Protein AF-A0A7Z2SP38-F1 (afdb_monomer_lite)

Foldseek 3Di:
DDWDWDQDPVRDIDIWDDDVVDDPLNRCVVVVPPQQPCVVVPPPDPCSRDDDDPVVVVCPPAPADDDPPDDDVVPDDDDPVCVPPDDDDGPDRD

Sequence (94 aa):
MPSITFVHPDGRAQRIEASDGESAIQAATRQDVSGILAECGGNAMCATCHVYVDEDALLDGAAAERRANSRLSCQIKFAADLDGLLLRLPDRQT

pLDDT: mean 92.61, std 4.55, range [66.44, 97.94]

Radius of gyration: 16.38 Å; chains: 1; bounding box: 37×42×28 Å

Structure (mmCIF, N/CA/C/O backbone):
data_AF-A0A7Z2SP38-F1
#
_entry.id   AF-A0A7Z2SP38-F1
#
loop_
_atom_site.group_PDB
_atom_site.id
_atom_site.type_symbol
_atom_site.label_atom_id
_atom_site.label_alt_id
_atom_site.label_comp_id
_atom_site.label_asym_id
_atom_site.label_entity_id
_atom_site.label_seq_id
_atom_site.pdbx_PDB_ins_code
_atom_site.Cartn_x
_atom_site.Cartn_y
_atom_site.Cartn_z
_atom_site.occupancy
_atom_site.B_iso_or_equiv
_atom_site.auth_seq_id
_atom_site.auth_comp_id
_atom_site.auth_asym_id
_atom_site.auth_atom_id
_atom_site.pdbx_PDB_model_num
ATOM 1 N N . MET A 1 1 ? 6.632 19.580 -2.120 1.00 66.44 1 MET A N 1
ATOM 2 C CA . MET A 1 1 ? 5.540 18.826 -1.477 1.00 66.44 1 MET A CA 1
ATOM 3 C C . MET A 1 1 ? 5.299 17.571 -2.298 1.00 66.44 1 MET A C 1
ATOM 5 O O . MET A 1 1 ? 5.134 17.704 -3.511 1.00 66.44 1 MET A O 1
ATOM 9 N N . PRO A 1 2 ? 5.377 16.369 -1.707 1.00 84.38 2 PRO A N 1
ATOM 10 C CA . PRO A 1 2 ? 4.984 15.144 -2.393 1.00 84.38 2 PRO A CA 1
ATOM 11 C C . PRO A 1 2 ? 3.511 15.220 -2.818 1.00 84.38 2 PRO A C 1
ATOM 13 O O . PRO A 1 2 ? 2.711 15.961 -2.248 1.00 84.38 2 PRO A O 1
ATOM 16 N N . SER A 1 3 ? 3.143 14.467 -3.851 1.00 89.12 3 SER A N 1
ATOM 17 C CA . SER A 1 3 ? 1.751 14.375 -4.301 1.00 89.12 3 SER A CA 1
ATOM 18 C C . SER A 1 3 ? 1.337 12.922 -4.465 1.00 89.12 3 SER A C 1
ATOM 20 O O . SER A 1 3 ? 2.138 12.084 -4.875 1.00 89.12 3 SER A O 1
ATOM 22 N N . ILE A 1 4 ? 0.080 12.641 -4.130 1.00 91.88 4 ILE A N 1
ATOM 23 C CA . ILE A 1 4 ? -0.531 11.308 -4.132 1.00 91.88 4 ILE A CA 1
ATOM 24 C C . ILE A 1 4 ? -1.735 11.357 -5.071 1.00 91.88 4 ILE A C 1
ATOM 26 O O . ILE A 1 4 ? -2.439 12.366 -5.126 1.00 91.88 4 ILE A O 1
ATOM 30 N N . THR A 1 5 ? -1.969 10.288 -5.831 1.00 94.00 5 THR A N 1
ATOM 31 C CA . THR A 1 5 ? -3.138 10.179 -6.714 1.00 94.00 5 THR A CA 1
ATOM 32 C C . THR A 1 5 ? -4.084 9.116 -6.179 1.00 94.00 5 THR A C 1
ATOM 34 O O . THR A 1 5 ? -3.690 7.964 -6.031 1.00 94.00 5 THR A O 1
ATOM 37 N N . PHE A 1 6 ? -5.329 9.503 -5.913 1.00 94.94 6 PHE A N 1
ATOM 38 C CA . PHE A 1 6 ? -6.415 8.590 -5.569 1.00 94.94 6 PHE A CA 1
ATOM 39 C C . PHE A 1 6 ? -7.221 8.286 -6.825 1.00 94.94 6 PHE A C 1
ATOM 41 O O . PHE A 1 6 ? -7.638 9.207 -7.528 1.00 94.94 6 PHE A O 1
ATOM 48 N N . VAL A 1 7 ? -7.437 7.006 -7.112 1.00 95.19 7 VAL A N 1
ATOM 49 C CA . VAL A 1 7 ? -8.265 6.561 -8.237 1.00 95.19 7 VAL A CA 1
ATOM 50 C C . VAL A 1 7 ? -9.590 6.056 -7.681 1.00 95.19 7 VAL A C 1
ATOM 52 O O . VAL A 1 7 ? -9.620 5.146 -6.854 1.00 95.19 7 VAL A O 1
ATOM 55 N N . HIS A 1 8 ? -10.681 6.686 -8.107 1.00 95.25 8 HIS A N 1
ATOM 56 C CA . HIS A 1 8 ? -12.042 6.337 -7.711 1.00 95.25 8 HIS A CA 1
ATOM 57 C C . HIS A 1 8 ? -12.531 5.099 -8.487 1.00 95.25 8 HIS A C 1
ATOM 59 O O . HIS A 1 8 ? -11.995 4.797 -9.555 1.00 95.25 8 HIS A O 1
ATOM 65 N N . PRO A 1 9 ? -13.567 4.383 -8.006 1.00 95.50 9 PRO A N 1
ATOM 66 C CA . PRO A 1 9 ? -14.089 3.190 -8.687 1.00 95.50 9 PRO A CA 1
ATOM 67 C C . PRO A 1 9 ? -14.585 3.425 -10.124 1.00 95.50 9 PRO A C 1
ATOM 69 O O . PRO A 1 9 ? -14.632 2.490 -10.915 1.00 95.50 9 PRO A O 1
ATOM 72 N N . ASP A 1 10 ? -14.947 4.665 -10.467 1.00 95.44 10 ASP A N 1
ATOM 73 C CA . ASP A 1 10 ? -15.348 5.095 -11.815 1.00 95.44 10 ASP A CA 1
ATOM 74 C C . ASP A 1 10 ? -14.148 5.383 -12.748 1.00 95.44 10 ASP A C 1
ATOM 76 O O . ASP A 1 10 ? -14.335 5.765 -13.902 1.00 95.44 10 ASP A O 1
ATOM 80 N N . GLY A 1 11 ? -12.917 5.210 -12.255 1.00 94.75 11 GLY A N 1
ATOM 81 C CA . GLY A 1 11 ? -11.672 5.495 -12.966 1.00 94.75 11 GLY A CA 1
ATOM 82 C C . GLY A 1 11 ? -11.209 6.951 -12.878 1.00 94.75 11 GLY A C 1
ATOM 83 O O . GLY A 1 11 ? -10.127 7.273 -13.375 1.00 94.75 11 GLY A O 1
ATOM 84 N N . ARG A 1 12 ? -11.970 7.849 -12.240 1.00 95.31 12 ARG A N 1
ATOM 85 C CA . ARG A 1 12 ? -11.552 9.243 -12.047 1.00 95.31 12 ARG A CA 1
ATOM 86 C C . ARG A 1 12 ? -10.328 9.295 -11.137 1.00 95.31 12 ARG A C 1
ATOM 88 O O . ARG A 1 12 ? -10.340 8.755 -10.036 1.00 95.31 12 ARG A O 1
ATOM 95 N N . ALA A 1 13 ? -9.289 10.003 -11.568 1.00 94.69 13 ALA A N 1
ATOM 96 C CA . ALA A 1 13 ? -8.092 10.239 -10.771 1.00 94.69 13 ALA A CA 1
ATOM 97 C C . ALA A 1 13 ? -8.143 11.622 -10.105 1.00 94.69 13 ALA A C 1
ATOM 99 O O . ALA A 1 13 ? -8.426 12.629 -10.754 1.00 94.69 13 ALA A O 1
ATOM 100 N N . GLN A 1 14 ? -7.836 11.677 -8.813 1.00 94.50 14 GLN A N 1
ATOM 101 C CA . GLN A 1 14 ? -7.719 12.900 -8.027 1.00 94.50 14 GLN A CA 1
ATOM 102 C C . GLN A 1 14 ? -6.304 12.981 -7.455 1.00 94.50 14 GLN A C 1
ATOM 104 O O . GLN A 1 14 ? -5.944 12.236 -6.543 1.00 94.50 14 GLN A O 1
ATOM 109 N N . ARG A 1 15 ? -5.486 13.880 -8.011 1.00 95.31 15 ARG A N 1
ATOM 110 C CA . A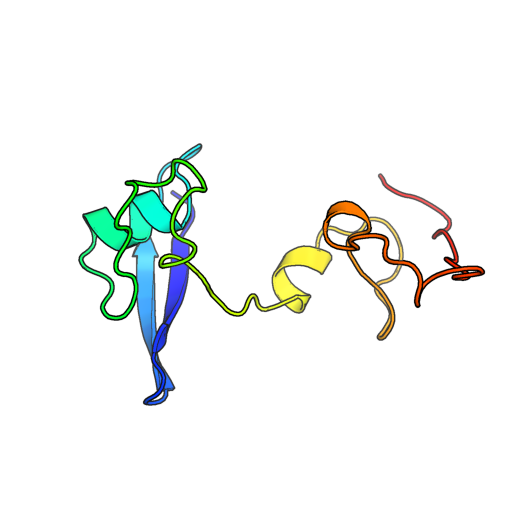RG A 1 15 ? -4.139 14.162 -7.507 1.00 95.31 15 ARG A CA 1
ATOM 111 C C . ARG A 1 15 ? -4.213 15.228 -6.422 1.00 95.31 15 ARG A C 1
ATOM 113 O O . ARG A 1 15 ? -4.782 16.290 -6.656 1.00 95.31 15 ARG A O 1
ATOM 120 N N . ILE A 1 16 ? -3.613 14.956 -5.269 1.00 94.69 16 ILE A N 1
ATOM 121 C CA . ILE A 1 16 ? -3.561 15.884 -4.139 1.00 94.69 16 ILE A CA 1
ATOM 122 C C . ILE A 1 16 ? -2.126 16.078 -3.654 1.00 94.69 16 ILE A C 1
ATOM 124 O O . ILE A 1 16 ? -1.279 15.196 -3.803 1.00 94.69 16 ILE A O 1
ATOM 128 N N . GLU A 1 17 ? -1.857 17.235 -3.059 1.00 94.12 17 GLU A N 1
ATOM 129 C CA . GLU A 1 17 ? -0.594 17.506 -2.376 1.00 94.12 17 GLU A CA 1
ATOM 130 C C . GLU A 1 17 ? -0.641 17.018 -0.926 1.00 94.12 17 GLU A C 1
ATOM 132 O O . GLU A 1 17 ? -1.631 17.249 -0.219 1.00 94.12 17 GLU A O 1
ATOM 137 N N . ALA A 1 18 ? 0.450 16.391 -0.491 1.00 92.12 18 ALA A N 1
ATOM 138 C CA . ALA A 1 18 ? 0.675 15.951 0.878 1.00 92.12 18 ALA A CA 1
ATOM 139 C C . ALA A 1 18 ? 1.867 16.700 1.485 1.00 92.12 18 ALA A C 1
ATOM 141 O O . ALA A 1 18 ? 2.817 17.075 0.787 1.00 92.12 18 ALA A O 1
ATOM 142 N N . SER A 1 19 ? 1.806 16.924 2.792 1.00 92.00 19 SER A N 1
ATOM 143 C CA . SER A 1 19 ? 2.929 17.468 3.558 1.00 92.00 19 SER A CA 1
ATOM 144 C C . SER A 1 19 ? 3.870 16.348 3.995 1.00 92.00 19 SER A C 1
ATOM 146 O O . SER A 1 19 ? 3.450 15.207 4.181 1.00 92.00 19 SER A O 1
ATOM 148 N N . ASP A 1 20 ? 5.148 16.663 4.196 1.00 90.62 20 ASP A N 1
ATOM 149 C CA . ASP A 1 20 ? 6.096 15.684 4.728 1.00 90.62 20 ASP A CA 1
ATOM 150 C C . ASP A 1 20 ? 5.644 15.223 6.126 1.00 90.62 20 ASP A C 1
ATOM 152 O O . ASP A 1 20 ? 5.309 16.038 6.987 1.00 90.62 20 ASP A O 1
ATOM 156 N N . GLY A 1 21 ? 5.597 13.905 6.343 1.00 88.75 21 GLY A N 1
ATOM 157 C CA . GLY A 1 21 ? 5.093 13.298 7.582 1.00 88.75 21 GLY A CA 1
ATOM 158 C C . GLY A 1 21 ? 3.564 13.188 7.685 1.00 88.75 21 GLY A C 1
ATOM 159 O O . GLY A 1 21 ? 3.074 12.562 8.623 1.00 88.75 21 GLY A O 1
ATOM 160 N N . GLU A 1 22 ? 2.806 13.737 6.729 1.00 92.12 22 GLU A N 1
ATOM 161 C CA . GLU A 1 22 ? 1.354 13.547 6.632 1.00 92.12 22 GLU A CA 1
ATOM 162 C C . GLU A 1 22 ? 1.045 12.132 6.120 1.00 92.12 22 GLU A C 1
ATOM 164 O O . GLU A 1 22 ? 1.603 11.664 5.126 1.00 92.12 22 GLU A O 1
ATOM 169 N N . SER A 1 23 ? 0.134 11.430 6.790 1.00 93.38 23 SER A N 1
ATOM 170 C CA . SER A 1 23 ? -0.357 10.141 6.299 1.00 93.38 23 SER A CA 1
ATOM 171 C C . SER A 1 23 ? -1.301 10.323 5.105 1.00 93.38 23 SER A C 1
ATOM 173 O O . SER A 1 23 ? -1.986 11.339 4.979 1.00 93.38 23 SER A O 1
ATOM 175 N N . ALA A 1 24 ? -1.417 9.297 4.255 1.00 93.06 24 ALA A N 1
ATOM 176 C CA . ALA A 1 24 ? -2.332 9.325 3.109 1.00 93.06 24 ALA A CA 1
ATOM 177 C C . ALA A 1 24 ? -3.790 9.609 3.521 1.00 93.06 24 ALA A C 1
ATOM 179 O O . ALA A 1 24 ? -4.500 10.312 2.808 1.00 93.06 24 ALA A O 1
ATOM 180 N N . ILE A 1 25 ? -4.217 9.116 4.691 1.00 94.50 25 ILE A N 1
ATOM 181 C CA . ILE A 1 25 ? -5.556 9.369 5.233 1.00 94.50 25 ILE A CA 1
ATOM 182 C C . ILE A 1 25 ? -5.748 10.829 5.657 1.00 94.50 25 ILE A C 1
ATOM 184 O O . ILE A 1 25 ? -6.772 11.420 5.337 1.00 94.50 25 ILE A O 1
ATOM 188 N N . GLN A 1 26 ? -4.756 11.444 6.306 1.00 93.81 26 GLN A N 1
ATOM 189 C CA . GLN A 1 26 ? -4.824 12.860 6.686 1.00 93.81 26 GLN A CA 1
ATOM 190 C C . GLN A 1 26 ? -4.902 13.762 5.449 1.00 93.81 26 GLN A C 1
ATOM 192 O O . GLN A 1 26 ? -5.771 14.634 5.385 1.00 93.81 26 GLN A O 1
ATOM 197 N N . ALA A 1 27 ? -4.070 13.488 4.437 1.00 94.38 27 ALA A N 1
ATOM 198 C CA . ALA A 1 27 ? -4.102 14.219 3.173 1.00 94.38 27 ALA A CA 1
ATOM 199 C C . ALA A 1 27 ? -5.451 14.045 2.451 1.00 94.38 27 ALA A C 1
ATOM 201 O O . ALA A 1 27 ? -6.013 15.022 1.954 1.00 94.38 27 ALA A O 1
ATOM 202 N N . ALA A 1 28 ? -5.994 12.822 2.432 1.00 94.06 28 ALA A N 1
ATOM 203 C CA . ALA A 1 28 ? -7.281 12.508 1.816 1.00 94.06 28 ALA A CA 1
ATOM 204 C C . ALA A 1 28 ? -8.451 13.247 2.479 1.00 94.06 28 ALA A C 1
ATOM 206 O O . ALA A 1 28 ? -9.251 13.865 1.781 1.00 94.06 28 ALA A O 1
ATOM 207 N N . THR A 1 29 ? -8.535 13.224 3.813 1.00 93.06 29 THR A N 1
ATOM 208 C CA . THR A 1 29 ? -9.599 13.912 4.561 1.00 93.06 29 THR A CA 1
ATOM 209 C C . THR A 1 29 ? -9.499 15.430 4.425 1.00 93.06 29 THR A C 1
ATOM 211 O O . THR A 1 29 ? -10.514 16.090 4.244 1.00 93.06 29 THR A O 1
ATOM 214 N N . ARG A 1 30 ? -8.288 16.001 4.456 1.00 94.06 30 ARG A N 1
ATOM 215 C CA . ARG A 1 30 ? -8.074 17.454 4.314 1.00 94.06 30 ARG A CA 1
ATOM 216 C C . ARG A 1 30 ? -8.483 17.996 2.939 1.00 94.06 30 ARG A C 1
ATOM 218 O O . ARG A 1 30 ? -8.793 19.176 2.826 1.00 94.06 30 ARG A O 1
ATOM 225 N N . GLN A 1 31 ? -8.416 17.159 1.907 1.00 93.44 31 GLN A N 1
ATOM 226 C CA . GLN A 1 31 ? -8.692 17.515 0.510 1.00 93.44 31 GLN A CA 1
ATOM 227 C C . GLN A 1 31 ? -10.009 16.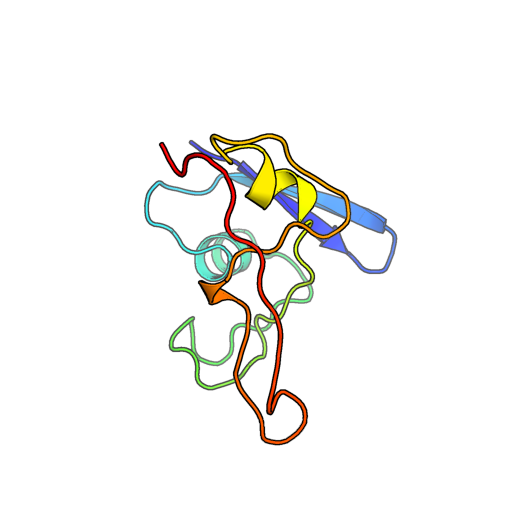898 0.002 1.00 93.44 31 GLN A C 1
ATOM 229 O O . GLN A 1 31 ? -10.199 16.783 -1.211 1.00 93.44 31 GLN A O 1
ATOM 234 N N . ASP A 1 32 ? -10.882 16.457 0.917 1.00 91.00 32 ASP A N 1
ATOM 235 C CA . ASP A 1 32 ? -12.203 15.881 0.635 1.00 91.00 32 ASP A CA 1
ATOM 236 C C . ASP A 1 32 ? -12.191 14.776 -0.444 1.00 91.00 32 ASP A C 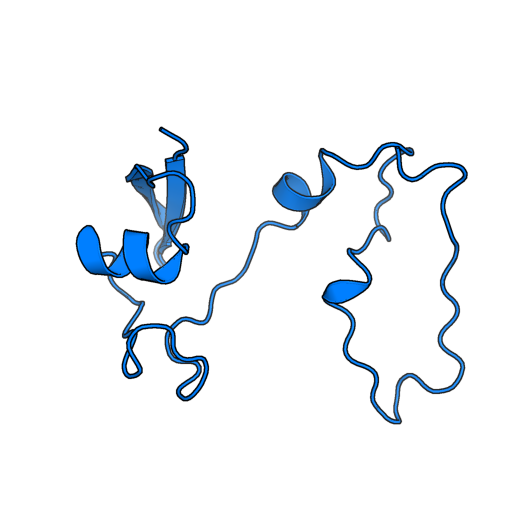1
ATOM 238 O O . ASP A 1 32 ? -13.016 14.741 -1.363 1.00 91.00 32 ASP A O 1
ATOM 242 N N . VAL A 1 33 ? -11.236 13.841 -0.361 1.00 93.88 33 VAL A N 1
ATOM 243 C CA . VAL A 1 33 ? -11.204 12.665 -1.245 1.00 93.88 33 VAL A CA 1
ATOM 244 C C . VAL A 1 33 ? -12.393 11.755 -0.920 1.00 93.88 33 VAL A C 1
ATOM 246 O O . VAL A 1 33 ? -12.430 11.088 0.115 1.00 93.88 33 VAL A O 1
ATOM 249 N N . SER A 1 34 ? -13.367 11.694 -1.831 1.00 91.69 34 SER A N 1
ATOM 250 C CA . SER A 1 34 ? -14.555 10.846 -1.681 1.00 91.69 34 SER A CA 1
ATOM 251 C C . SER A 1 34 ? -14.204 9.354 -1.577 1.00 91.69 34 SER A C 1
ATOM 253 O O . SER A 1 34 ? -13.306 8.878 -2.265 1.00 91.69 34 SER A O 1
ATOM 255 N N . GLY A 1 35 ? -14.958 8.600 -0.771 1.00 91.06 35 GLY A N 1
ATOM 256 C CA . GLY A 1 35 ? -14.802 7.143 -0.617 1.00 91.06 35 GLY A CA 1
ATOM 257 C C . GLY A 1 35 ? -13.910 6.709 0.551 1.00 91.06 35 GLY A C 1
ATOM 258 O O . GLY A 1 35 ? -13.897 5.5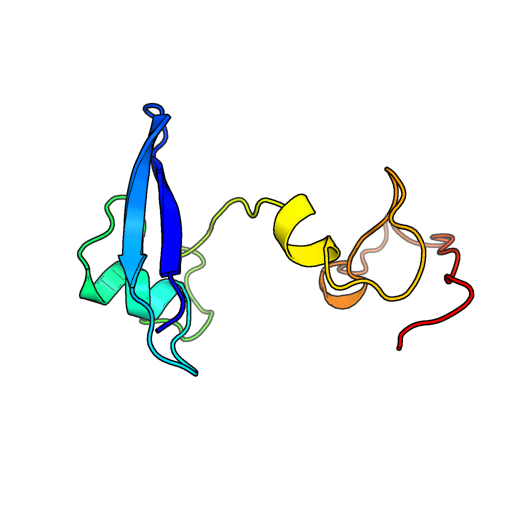31 0.898 1.00 91.06 35 GLY A O 1
ATOM 259 N N . ILE A 1 36 ? -13.229 7.652 1.201 1.00 93.94 36 ILE A N 1
ATOM 260 C CA . ILE A 1 36 ? -12.456 7.431 2.424 1.00 93.94 36 ILE A CA 1
ATOM 261 C C . ILE A 1 36 ? -13.234 8.037 3.599 1.00 93.94 36 ILE A C 1
ATOM 263 O O . ILE A 1 36 ? -13.372 9.254 3.678 1.00 93.94 36 ILE A O 1
ATOM 267 N N . LEU A 1 37 ? -13.760 7.205 4.508 1.00 94.06 37 LEU A N 1
ATOM 268 C CA . LEU A 1 37 ? -14.614 7.694 5.609 1.00 94.06 37 LEU A CA 1
ATOM 269 C C . LEU A 1 37 ? -13.806 8.194 6.811 1.00 94.06 37 LEU A C 1
ATOM 271 O O . LEU A 1 37 ? -14.237 9.111 7.499 1.00 94.06 37 LEU A O 1
ATOM 275 N N . ALA A 1 38 ? -12.641 7.591 7.066 1.00 93.44 38 ALA A N 1
ATOM 276 C CA . ALA A 1 38 ? -11.714 8.013 8.118 1.00 93.44 38 ALA A CA 1
ATOM 277 C C . ALA A 1 38 ? -12.318 8.084 9.541 1.00 93.44 38 ALA A C 1
ATOM 279 O O . ALA A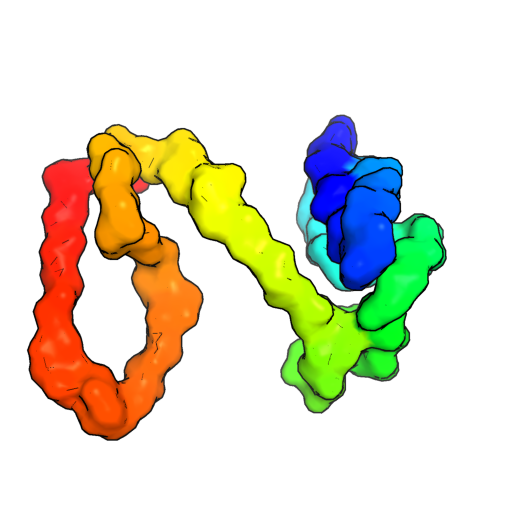 1 38 ? -11.913 8.934 10.329 1.00 93.44 38 ALA A O 1
ATOM 280 N N . GLU A 1 39 ? -13.241 7.190 9.911 1.00 95.69 39 GLU A N 1
ATOM 281 C CA . GLU A 1 39 ? -14.058 7.324 11.139 1.00 95.69 39 GLU A CA 1
ATOM 282 C C . GLU A 1 39 ? -13.245 7.503 12.433 1.00 95.69 39 GLU A C 1
ATOM 284 O O . GLU A 1 39 ? -13.623 8.266 13.316 1.00 95.69 39 GLU A O 1
ATOM 289 N N . CYS A 1 40 ? -12.102 6.819 12.553 1.00 95.25 40 CYS A N 1
ATOM 290 C CA . CYS A 1 40 ? -11.220 6.940 13.720 1.00 95.25 40 CYS A CA 1
ATOM 291 C C . CYS A 1 40 ? -10.154 8.044 13.600 1.00 95.25 40 CYS A C 1
ATOM 293 O O . CYS A 1 40 ? -9.274 8.125 14.456 1.00 95.25 40 CYS A O 1
ATOM 295 N N . GLY A 1 41 ? -10.153 8.830 12.520 1.00 91.94 41 GLY A N 1
ATOM 296 C CA . GLY A 1 41 ? -9.181 9.901 12.279 1.00 91.94 41 GLY A CA 1
ATOM 297 C C . GLY A 1 41 ? -7.730 9.440 12.080 1.00 91.94 41 GLY A C 1
ATOM 298 O O . GLY A 1 41 ? -6.811 10.203 12.348 1.00 91.94 41 GLY A O 1
ATOM 299 N N . GLY A 1 42 ? -7.501 8.192 11.650 1.00 92.50 42 GLY A N 1
ATOM 300 C CA . GLY A 1 42 ? -6.151 7.644 11.430 1.00 92.50 42 GLY A CA 1
ATOM 301 C C . GLY A 1 42 ? -5.543 6.883 12.617 1.00 92.50 42 GLY A C 1
ATOM 302 O O 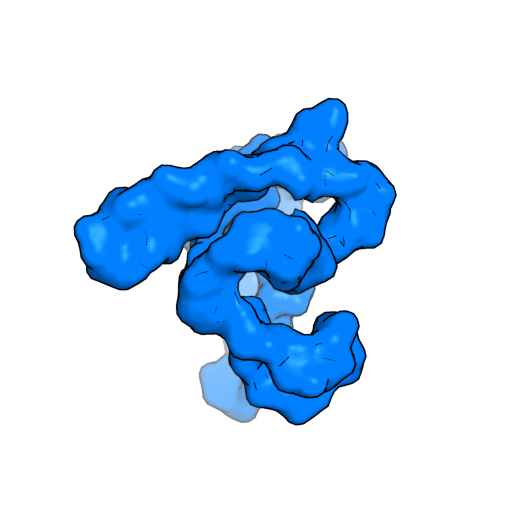. GLY A 1 42 ? -4.376 6.516 12.567 1.00 92.50 42 GLY A O 1
ATOM 303 N N . ASN A 1 43 ? -6.328 6.573 13.653 1.00 95.12 43 ASN A N 1
ATOM 304 C CA . ASN A 1 43 ? -5.883 5.826 14.841 1.00 95.12 43 ASN A CA 1
ATOM 305 C C . ASN A 1 43 ? -5.922 4.287 14.690 1.00 95.12 43 ASN A C 1
ATOM 307 O O . ASN A 1 43 ? -5.871 3.569 15.683 1.00 95.12 43 ASN A O 1
ATOM 311 N N . ALA A 1 44 ? -6.041 3.770 13.462 1.00 92.06 44 ALA A N 1
ATOM 312 C CA . ALA A 1 44 ? -6.024 2.334 13.149 1.00 92.06 44 ALA A CA 1
ATOM 313 C C . ALA A 1 44 ? -7.105 1.469 13.850 1.00 92.06 44 ALA A C 1
ATOM 315 O O . ALA A 1 44 ? -6.852 0.313 14.173 1.00 92.06 44 ALA A O 1
ATOM 316 N N . MET A 1 45 ? -8.325 1.996 14.048 1.00 96.12 45 MET A N 1
ATOM 317 C CA . MET A 1 45 ? -9.414 1.274 14.746 1.00 96.12 45 MET A CA 1
ATOM 318 C C . MET A 1 45 ? -10.611 0.856 13.873 1.00 96.12 45 MET A C 1
ATOM 320 O O . MET A 1 45 ? -11.368 -0.017 14.276 1.00 96.12 45 MET A O 1
ATOM 324 N N . CYS A 1 46 ? -10.822 1.478 12.708 1.00 95.31 46 CYS A N 1
ATOM 325 C CA . CYS A 1 46 ? -12.090 1.355 11.959 1.00 95.31 46 CYS A CA 1
ATOM 326 C C . CYS A 1 46 ? -11.975 0.701 10.572 1.00 95.31 46 CYS A C 1
ATOM 328 O O . CYS A 1 46 ? -12.985 0.338 9.989 1.00 95.31 46 CYS A O 1
ATOM 330 N N . ALA A 1 47 ? -10.764 0.583 10.014 1.00 94.81 47 ALA A N 1
ATOM 331 C CA . ALA A 1 47 ? -10.507 0.107 8.645 1.00 94.81 47 ALA A CA 1
ATOM 332 C C . ALA A 1 47 ? -11.212 0.882 7.504 1.00 94.81 47 ALA A C 1
ATOM 334 O O . ALA A 1 47 ? -11.065 0.529 6.337 1.00 94.81 47 ALA A O 1
ATOM 335 N N . THR A 1 48 ? -11.899 1.991 7.788 1.00 95.44 48 THR A N 1
ATOM 336 C CA . THR A 1 48 ? -12.632 2.779 6.780 1.00 95.44 48 THR A CA 1
ATOM 337 C C . THR A 1 48 ? -11.757 3.738 5.959 1.00 95.44 48 THR A C 1
ATOM 339 O O . THR A 1 48 ? -12.255 4.571 5.202 1.00 95.44 48 THR A O 1
ATOM 342 N N . CYS A 1 49 ? -10.434 3.611 6.095 1.00 95.81 49 CYS A N 1
ATOM 343 C CA . CYS A 1 49 ? -9.414 4.259 5.269 1.00 95.81 49 CYS A CA 1
ATOM 344 C C . CYS A 1 49 ? -8.690 3.278 4.327 1.00 95.81 49 CYS A C 1
ATOM 346 O O . CYS A 1 49 ? -7.601 3.580 3.845 1.00 95.81 49 CYS A O 1
ATOM 348 N N . HIS A 1 50 ? -9.241 2.079 4.131 1.00 94.75 50 HIS A N 1
ATOM 349 C CA . HIS A 1 50 ? -8.664 1.046 3.275 1.00 94.75 50 HIS A CA 1
ATOM 350 C C . HIS A 1 50 ? -8.516 1.519 1.817 1.00 94.75 50 HIS A C 1
ATOM 352 O O . HIS A 1 50 ? -9.425 2.134 1.262 1.00 94.75 50 HIS A O 1
ATOM 358 N N . VAL A 1 51 ? -7.378 1.200 1.194 1.00 93.81 51 VAL A N 1
ATOM 359 C CA . VAL A 1 51 ? -7.047 1.532 -0.201 1.00 93.81 51 VAL A CA 1
ATOM 360 C C . VAL A 1 51 ? -6.294 0.372 -0.855 1.00 93.81 51 VAL A C 1
ATOM 362 O O . VAL A 1 51 ? -5.626 -0.400 -0.168 1.00 93.81 51 VAL A O 1
ATOM 365 N N . TYR A 1 52 ? -6.359 0.277 -2.184 1.00 91.12 52 TYR A N 1
ATOM 366 C CA . TYR A 1 52 ? -5.485 -0.595 -2.971 1.00 91.12 52 TYR A CA 1
ATOM 367 C C . TYR A 1 52 ? -4.259 0.205 -3.406 1.00 91.12 52 TYR A C 1
ATOM 369 O O . TYR A 1 52 ? -4.399 1.239 -4.058 1.00 91.12 52 TYR A O 1
ATOM 377 N N . VAL A 1 53 ? -3.068 -0.245 -3.015 1.00 88.75 53 VAL A N 1
ATOM 378 C CA . VAL A 1 53 ? -1.818 0.438 -3.361 1.00 88.75 53 VAL A CA 1
ATOM 379 C C . VAL A 1 53 ? -1.250 -0.150 -4.646 1.00 88.75 53 VAL A C 1
ATOM 381 O O . VAL A 1 53 ? -1.232 -1.367 -4.814 1.00 88.75 53 VAL A O 1
ATOM 384 N N . ASP A 1 54 ? -0.762 0.720 -5.527 1.00 86.19 54 ASP A N 1
ATOM 385 C CA . ASP A 1 54 ? 0.083 0.314 -6.644 1.00 86.19 54 ASP A CA 1
ATOM 386 C C . ASP A 1 54 ? 1.455 -0.120 -6.101 1.00 86.19 54 ASP A C 1
ATOM 388 O O . ASP A 1 54 ? 2.284 0.713 -5.720 1.00 86.19 54 ASP A O 1
ATOM 392 N N . GLU A 1 55 ? 1.664 -1.437 -5.987 1.00 76.00 55 GLU A N 1
ATOM 393 C CA . GLU A 1 55 ? 2.910 -2.016 -5.467 1.00 76.00 55 GLU A CA 1
ATOM 394 C C . GLU A 1 55 ? 4.125 -1.619 -6.316 1.00 76.00 55 GLU A C 1
ATOM 396 O O . GLU A 1 55 ? 5.243 -1.598 -5.794 1.00 76.00 55 GLU A O 1
ATOM 401 N N . ASP A 1 56 ? 3.920 -1.264 -7.588 1.00 80.50 56 ASP A N 1
ATOM 402 C CA . ASP A 1 56 ? 4.996 -0.879 -8.492 1.00 80.50 56 ASP A CA 1
ATOM 403 C C . ASP A 1 56 ? 5.715 0.364 -7.975 1.00 80.50 56 ASP A C 1
ATOM 405 O O . ASP A 1 56 ? 6.929 0.334 -7.774 1.00 80.50 56 ASP A O 1
ATOM 409 N N . ALA A 1 57 ? 4.945 1.396 -7.629 1.00 81.19 57 ALA A N 1
ATOM 410 C CA . ALA A 1 57 ? 5.470 2.646 -7.094 1.00 81.19 57 ALA A CA 1
ATOM 411 C C . ALA A 1 57 ? 6.178 2.472 -5.737 1.00 81.19 57 ALA A C 1
ATOM 413 O O . ALA A 1 57 ? 7.083 3.236 -5.405 1.00 81.19 57 ALA A O 1
ATOM 414 N N . LEU A 1 58 ? 5.786 1.476 -4.932 1.00 85.06 58 LEU A N 1
ATOM 415 C CA . LEU A 1 58 ? 6.437 1.200 -3.645 1.00 85.06 58 LEU A CA 1
ATOM 416 C C . LEU A 1 58 ? 7.768 0.455 -3.792 1.00 85.06 58 LEU A C 1
ATOM 418 O O . LEU A 1 58 ? 8.637 0.571 -2.925 1.00 85.06 58 LEU A O 1
ATOM 422 N N . LEU A 1 59 ? 7.917 -0.339 -4.851 1.00 91.88 59 LEU A N 1
ATOM 423 C CA . LEU A 1 59 ? 9.092 -1.180 -5.080 1.00 91.88 59 LEU A CA 1
ATOM 424 C C . LEU A 1 59 ? 10.161 -0.505 -5.950 1.00 91.88 59 LEU A C 1
ATOM 426 O O . LEU A 1 59 ? 11.270 -1.030 -6.028 1.00 91.88 59 LEU A O 1
ATOM 430 N N . ASP A 1 60 ? 9.874 0.651 -6.552 1.00 88.81 60 ASP A N 1
ATOM 431 C CA . ASP A 1 60 ? 10.820 1.405 -7.393 1.00 88.81 60 ASP A CA 1
ATOM 432 C C . ASP A 1 60 ? 12.112 1.810 -6.656 1.00 88.81 60 ASP A C 1
ATOM 434 O O . ASP A 1 60 ? 13.159 1.983 -7.277 1.00 88.81 60 ASP A O 1
ATOM 438 N N . GLY A 1 61 ? 12.062 1.926 -5.325 1.00 89.44 61 GLY A N 1
ATOM 439 C CA . GLY A 1 61 ? 13.225 2.222 -4.480 1.00 89.44 61 GLY A CA 1
ATOM 440 C C . GLY A 1 61 ? 14.054 1.003 -4.059 1.00 89.44 61 GLY A C 1
ATOM 441 O O . GLY A 1 61 ? 14.996 1.159 -3.282 1.00 89.44 61 GLY A O 1
ATOM 442 N N . ALA A 1 62 ? 13.708 -0.210 -4.499 1.00 93.88 62 ALA A N 1
ATOM 443 C CA . ALA A 1 62 ? 14.457 -1.408 -4.132 1.00 93.88 62 ALA A CA 1
ATOM 444 C C . ALA A 1 62 ? 15.895 -1.354 -4.683 1.00 93.88 62 ALA A C 1
ATOM 446 O O . ALA A 1 62 ? 16.114 -1.106 -5.866 1.00 93.88 62 ALA A O 1
ATOM 447 N N . ALA A 1 63 ? 16.889 -1.623 -3.829 1.00 95.81 63 ALA A N 1
ATOM 448 C CA . ALA A 1 63 ? 18.294 -1.590 -4.241 1.00 95.81 63 ALA A CA 1
ATOM 449 C C . ALA A 1 63 ? 18.639 -2.709 -5.241 1.00 95.81 63 ALA A C 1
ATOM 451 O O . ALA A 1 63 ? 19.404 -2.507 -6.186 1.00 95.81 63 ALA A O 1
ATOM 452 N N . ALA A 1 64 ? 18.106 -3.912 -5.036 1.00 96.94 64 ALA A N 1
ATOM 453 C CA . ALA A 1 64 ? 18.265 -5.035 -5.956 1.00 96.94 64 ALA A CA 1
ATOM 454 C C . ALA A 1 64 ? 17.222 -5.012 -7.083 1.00 96.94 64 ALA A C 1
ATOM 456 O O . ALA A 1 64 ? 16.201 -4.338 -6.988 1.00 96.94 64 ALA A O 1
ATOM 457 N N . GLU A 1 65 ? 17.467 -5.793 -8.139 1.00 94.62 65 GLU A N 1
ATOM 458 C CA . GLU A 1 65 ? 16.538 -5.943 -9.263 1.00 94.62 65 GLU A CA 1
ATOM 459 C C . GLU A 1 65 ? 15.130 -6.334 -8.780 1.00 94.62 65 GLU A C 1
ATOM 461 O O . GLU A 1 65 ? 14.932 -7.368 -8.129 1.00 94.62 65 GLU A O 1
ATOM 466 N N . ARG A 1 66 ? 14.135 -5.520 -9.147 1.00 92.75 66 ARG A N 1
ATOM 467 C CA . ARG A 1 66 ? 12.724 -5.827 -8.919 1.00 92.75 66 ARG A CA 1
ATOM 468 C C . ARG A 1 66 ? 12.284 -6.965 -9.840 1.00 92.75 66 ARG A C 1
ATOM 470 O O . ARG A 1 66 ? 12.491 -6.928 -11.048 1.00 92.75 66 ARG A O 1
ATOM 477 N N . ARG A 1 67 ? 11.608 -7.958 -9.265 1.00 93.62 67 ARG A N 1
ATOM 478 C CA . ARG A 1 67 ? 11.054 -9.120 -9.972 1.00 93.62 67 ARG A CA 1
ATOM 479 C C . ARG A 1 67 ? 9.540 -9.165 -9.795 1.00 93.62 67 ARG A C 1
ATOM 481 O O . ARG A 1 67 ? 9.000 -8.570 -8.867 1.00 93.62 67 ARG A O 1
ATOM 488 N N . ALA A 1 68 ? 8.845 -9.925 -10.642 1.00 91.88 68 ALA A N 1
ATOM 489 C CA . ALA A 1 68 ? 7.384 -10.076 -10.563 1.00 91.88 68 ALA A CA 1
ATOM 490 C C . ALA A 1 68 ? 6.892 -10.601 -9.194 1.00 91.88 68 ALA A C 1
ATOM 492 O O . ALA A 1 68 ? 5.773 -10.317 -8.766 1.00 91.88 68 ALA A O 1
ATOM 493 N N . ASN A 1 69 ? 7.740 -11.349 -8.481 1.00 93.50 69 ASN A N 1
ATOM 494 C CA . ASN A 1 69 ? 7.467 -11.881 -7.148 1.00 93.50 69 ASN A CA 1
ATOM 495 C C . ASN A 1 69 ? 8.060 -11.040 -5.999 1.00 93.50 69 ASN A C 1
ATOM 497 O O . ASN A 1 69 ? 8.071 -11.505 -4.861 1.00 93.50 69 ASN A O 1
ATOM 501 N N . SER A 1 70 ? 8.571 -9.834 -6.264 1.00 95.06 70 SER A N 1
ATOM 502 C CA . SER A 1 70 ? 9.034 -8.926 -5.210 1.00 95.06 70 SER A CA 1
ATOM 503 C C . SER A 1 70 ? 7.855 -8.456 -4.352 1.00 95.06 70 SER A C 1
ATOM 505 O O . SER A 1 70 ? 6.800 -8.110 -4.879 1.00 95.06 70 SER A O 1
ATOM 507 N N . ARG A 1 71 ? 8.029 -8.446 -3.026 1.00 94.44 71 ARG A N 1
ATOM 508 C CA . ARG A 1 71 ? 7.073 -7.912 -2.041 1.00 94.44 71 ARG A CA 1
ATOM 509 C C . ARG A 1 71 ? 7.827 -7.226 -0.910 1.00 94.44 71 ARG A C 1
ATOM 511 O O . ARG A 1 71 ? 8.926 -7.652 -0.552 1.00 94.44 71 ARG A O 1
ATOM 518 N N . LEU A 1 72 ? 7.222 -6.202 -0.314 1.00 93.00 72 LEU A N 1
ATOM 519 C CA . LEU A 1 72 ? 7.721 -5.619 0.928 1.00 93.00 72 LEU A CA 1
ATOM 520 C C . LEU A 1 72 ? 7.361 -6.554 2.086 1.00 93.00 72 LEU A C 1
ATOM 522 O O . LEU A 1 72 ? 6.188 -6.707 2.423 1.00 93.00 72 LEU A O 1
ATOM 526 N N . SER A 1 73 ? 8.360 -7.180 2.713 1.00 93.44 73 SER A N 1
ATOM 527 C CA . SER A 1 73 ? 8.127 -8.183 3.765 1.00 93.44 73 SER A CA 1
ATOM 528 C C . SER A 1 73 ? 7.335 -7.641 4.961 1.00 93.44 73 SER A C 1
ATOM 530 O O . SER A 1 73 ? 6.606 -8.396 5.595 1.00 93.44 73 SER A O 1
ATOM 532 N N . CYS A 1 74 ? 7.390 -6.331 5.232 1.00 90.19 74 CYS A N 1
ATOM 533 C CA . CYS A 1 74 ? 6.596 -5.678 6.280 1.00 90.19 74 CYS A CA 1
ATOM 534 C C . CYS A 1 74 ? 5.071 -5.726 6.038 1.00 90.19 74 CYS A C 1
ATOM 536 O O . CYS A 1 74 ? 4.290 -5.574 6.985 1.00 90.19 74 CYS A O 1
ATOM 538 N N . GLN A 1 75 ? 4.647 -5.961 4.792 1.00 90.94 75 GLN A N 1
ATOM 539 C CA . GLN A 1 75 ? 3.243 -6.133 4.415 1.00 90.94 75 GLN A CA 1
ATOM 540 C C . GLN A 1 75 ? 2.779 -7.599 4.498 1.00 90.94 75 GLN A C 1
ATOM 542 O O . GLN A 1 75 ? 1.579 -7.853 4.461 1.00 90.94 75 GLN A O 1
ATOM 547 N N . ILE A 1 76 ? 3.689 -8.566 4.678 1.00 88.56 76 ILE A N 1
ATOM 548 C CA . ILE A 1 76 ? 3.338 -9.983 4.847 1.00 88.56 76 ILE A CA 1
ATOM 549 C C . ILE A 1 76 ? 2.922 -10.217 6.304 1.00 88.56 76 ILE A C 1
ATOM 551 O O . ILE A 1 76 ? 3.721 -10.053 7.229 1.00 88.56 76 ILE A O 1
ATOM 555 N N . LYS A 1 77 ? 1.661 -10.600 6.526 1.00 90.31 77 LYS A N 1
ATOM 556 C CA . LYS A 1 77 ? 1.146 -10.995 7.845 1.00 90.31 77 LYS A CA 1
ATOM 557 C C . LYS A 1 77 ? 1.172 -12.515 7.949 1.00 90.31 77 LYS A C 1
ATOM 559 O O . LYS A 1 77 ? 0.523 -13.183 7.157 1.00 90.31 77 LYS A O 1
ATOM 564 N N . PHE A 1 78 ? 1.924 -13.050 8.908 1.00 88.94 78 PHE A N 1
ATOM 565 C CA . PHE A 1 78 ? 1.965 -14.492 9.141 1.00 88.94 78 PHE A CA 1
ATOM 566 C C . PHE A 1 78 ? 0.618 -14.999 9.661 1.00 88.94 78 PHE A C 1
ATOM 568 O O . PHE A 1 78 ? 0.046 -14.432 10.592 1.00 88.94 78 PHE A O 1
ATOM 575 N N . ALA A 1 79 ? 0.158 -16.093 9.071 1.00 91.62 79 ALA A N 1
ATOM 576 C CA . ALA A 1 79 ? -0.999 -16.865 9.491 1.00 91.62 79 ALA A CA 1
ATOM 577 C C . ALA A 1 79 ? -0.668 -18.363 9.354 1.00 91.62 79 ALA A C 1
ATOM 579 O O . ALA A 1 79 ? 0.377 -18.725 8.812 1.00 91.62 79 ALA A O 1
ATOM 580 N N . ALA A 1 80 ? -1.513 -19.235 9.912 1.00 92.50 80 ALA A N 1
ATOM 581 C CA . ALA A 1 80 ? -1.249 -20.678 9.962 1.00 92.50 80 ALA A CA 1
ATOM 582 C C . ALA A 1 80 ? -1.119 -21.323 8.568 1.00 92.50 80 ALA A C 1
ATOM 584 O O . ALA A 1 80 ? -0.430 -22.324 8.409 1.00 92.50 80 ALA A O 1
ATOM 585 N N . ASP A 1 81 ? -1.751 -20.734 7.556 1.00 92.44 81 ASP A N 1
ATOM 586 C CA . ASP A 1 81 ? -1.665 -21.127 6.147 1.00 92.44 81 ASP A CA 1
ATOM 587 C C . ASP A 1 81 ? -0.333 -20.750 5.472 1.00 92.44 81 ASP A C 1
ATOM 589 O O . ASP A 1 81 ? -0.052 -21.221 4.372 1.00 92.44 81 ASP A O 1
ATOM 593 N N . LEU A 1 82 ? 0.502 -19.941 6.130 1.00 92.62 82 LEU A N 1
ATOM 594 C CA . LEU A 1 82 ? 1.851 -19.584 5.685 1.00 92.62 82 LEU A CA 1
ATOM 595 C C . LEU A 1 82 ? 2.950 -20.388 6.399 1.00 92.62 82 LEU A C 1
ATOM 597 O O . LEU A 1 82 ? 4.129 -20.032 6.294 1.00 92.62 82 LEU A O 1
ATOM 601 N N . ASP A 1 83 ? 2.603 -21.457 7.126 1.00 95.62 83 ASP A N 1
ATOM 602 C CA . ASP A 1 83 ? 3.608 -22.358 7.695 1.00 95.62 83 ASP A CA 1
ATOM 603 C C . ASP A 1 83 ? 4.487 -22.960 6.583 1.00 95.62 83 ASP A C 1
ATOM 605 O O . ASP A 1 83 ? 4.001 -23.465 5.571 1.00 95.62 83 ASP A O 1
ATOM 609 N N . GLY A 1 84 ? 5.807 -22.848 6.746 1.00 96.06 84 GLY A N 1
ATOM 610 C CA . GLY A 1 84 ? 6.783 -23.253 5.730 1.00 96.06 84 GLY A CA 1
ATOM 611 C C . GLY A 1 84 ? 6.990 -22.275 4.561 1.00 96.06 84 GLY A C 1
ATOM 612 O O . GLY A 1 84 ? 7.645 -22.647 3.583 1.00 96.06 84 GLY A O 1
ATOM 613 N N . LEU A 1 85 ? 6.485 -21.034 4.631 1.00 96.31 85 LEU A N 1
ATOM 614 C CA . LEU A 1 85 ? 6.690 -20.018 3.587 1.00 96.31 85 LEU A CA 1
ATOM 615 C C . LEU A 1 85 ? 8.185 -19.789 3.273 1.00 96.31 85 LEU A C 1
ATOM 617 O O . LEU A 1 85 ? 8.968 -19.372 4.127 1.00 96.31 85 LEU A O 1
ATOM 621 N N . LEU A 1 86 ? 8.569 -19.989 2.008 1.00 97.06 86 LEU A N 1
ATOM 622 C CA . LEU A 1 86 ? 9.923 -19.741 1.509 1.00 97.06 86 LEU A CA 1
ATOM 623 C C . LEU A 1 86 ? 10.055 -18.317 0.950 1.00 97.06 86 LEU A C 1
ATOM 625 O O . LEU A 1 86 ? 9.483 -17.996 -0.091 1.00 97.06 86 LEU A O 1
ATOM 629 N N . LEU A 1 87 ? 10.894 -17.494 1.581 1.00 96.81 87 LEU A N 1
ATOM 630 C CA . LEU A 1 87 ? 11.250 -16.159 1.097 1.00 96.81 87 LEU A CA 1
ATOM 631 C C . LEU A 1 87 ? 12.701 -16.142 0.608 1.00 96.81 87 LEU A C 1
ATOM 633 O O . LEU A 1 87 ? 13.616 -16.554 1.319 1.00 96.81 87 LEU A O 1
ATOM 637 N N . ARG A 1 88 ? 12.922 -15.658 -0.617 1.00 97.94 88 ARG A N 1
ATOM 638 C CA . ARG A 1 88 ? 14.267 -15.489 -1.184 1.00 97.94 88 ARG A CA 1
ATOM 639 C C . ARG A 1 88 ? 14.702 -14.044 -0.995 1.00 97.94 88 ARG A C 1
ATOM 641 O O . ARG A 1 88 ? 14.037 -13.141 -1.496 1.00 97.94 88 ARG A O 1
ATOM 648 N N . LEU A 1 89 ? 15.801 -13.839 -0.277 1.00 97.44 89 LEU A N 1
ATOM 649 C CA . LEU A 1 89 ? 16.369 -12.511 -0.083 1.00 97.44 89 LEU A CA 1
ATOM 650 C C . LEU A 1 89 ? 17.092 -12.055 -1.365 1.00 97.44 89 LEU A C 1
ATOM 652 O O . LEU A 1 89 ? 17.675 -12.895 -2.058 1.00 97.44 89 LEU A O 1
ATOM 656 N N . PRO A 1 90 ? 17.060 -10.752 -1.689 1.00 97.62 90 PRO A N 1
ATOM 657 C CA . PRO A 1 90 ? 17.923 -10.185 -2.718 1.00 97.62 90 PRO A CA 1
ATOM 658 C C . PRO A 1 90 ? 19.396 -10.166 -2.270 1.00 97.62 90 PRO A C 1
ATOM 660 O O . PRO A 1 90 ? 19.709 -10.423 -1.108 1.00 97.62 90 PRO A O 1
ATOM 663 N N . ASP A 1 91 ? 20.298 -9.828 -3.189 1.00 97.44 91 ASP A N 1
ATOM 664 C CA . ASP A 1 91 ? 21.736 -9.671 -2.936 1.00 97.44 91 ASP A CA 1
ATOM 665 C C . ASP A 1 91 ? 22.094 -8.387 -2.160 1.00 97.44 91 ASP A C 1
ATOM 667 O O . ASP A 1 91 ? 23.131 -8.348 -1.497 1.00 97.44 91 ASP A O 1
ATOM 671 N N . ARG A 1 92 ? 21.236 -7.357 -2.196 1.00 96.94 92 ARG A N 1
ATOM 672 C CA . ARG A 1 92 ? 21.388 -6.099 -1.440 1.00 96.94 92 ARG A CA 1
ATOM 673 C C . ARG A 1 92 ? 20.050 -5.447 -1.071 1.00 96.94 92 ARG A C 1
ATOM 675 O O . ARG A 1 92 ? 19.038 -5.677 -1.727 1.00 96.94 92 ARG A O 1
ATOM 682 N N . GLN A 1 93 ? 20.066 -4.608 -0.030 1.00 96.12 93 GLN A N 1
ATOM 683 C CA . GLN A 1 93 ? 18.909 -3.829 0.461 1.00 96.12 93 GLN A CA 1
ATOM 684 C C . GLN A 1 93 ? 19.161 -2.308 0.484 1.00 96.12 93 GLN A C 1
ATOM 686 O O . GLN A 1 93 ? 18.242 -1.542 0.760 1.00 96.12 93 GLN A O 1
ATOM 691 N N . THR A 1 94 ? 20.392 -1.880 0.185 1.00 91.88 94 THR A N 1
ATOM 692 C CA . THR A 1 94 ? 20.852 -0.484 0.091 1.00 91.88 94 THR A CA 1
ATOM 693 C C . THR A 1 94 ? 21.878 -0.358 -1.022 1.00 91.88 94 THR A C 1
ATOM 695 O O . THR A 1 94 ? 22.645 -1.338 -1.191 1.00 91.88 94 THR A O 1
#

Secondary structure (DSSP, 8-state):
--EEEEE-TTS-EEEEE--TT--HHHHHHHTT-TT---TTTTSSSS-TT-----HHHHHTT-SSPP-TT---GGGPPP-GGGTT---PPPS---